Protein AF-A0AA95JDN9-F1 (afdb_monomer_lite)

pLDDT: mean 74.09, std 15.36, range [36.75, 91.44]

Foldseek 3Di:
DQKQKDKDQPWDDPVVCVVPNTARIFIFIDPDVVDDTDTDDTHHPPPPCVPVVSVLVSQQSNQVSCVVDVPGDDRDDDDDDDDDDDDDDDDPDDDDPDDPPPPLQDEDDADPPNVPDPLVVSLVVLLVQLVSDLAPVSLVSNCVRHVVVLVSRDPVRNVVSVVSSVVSNVVNVVVVVD

Structure (mmCIF, N/CA/C/O backbone):
data_AF-A0AA95JDN9-F1
#
_entry.id   AF-A0AA95JDN9-F1
#
loop_
_atom_site.group_PDB
_atom_site.id
_atom_site.type_symbol
_atom_site.label_atom_id
_atom_site.label_alt_id
_atom_site.label_comp_id
_atom_site.label_asym_id
_atom_site.label_entity_id
_atom_site.label_seq_id
_atom_site.pdbx_PDB_ins_code
_atom_site.Cartn_x
_atom_site.Cartn_y
_atom_site.Cartn_z
_atom_site.occupancy
_atom_site.B_iso_or_equiv
_atom_site.auth_seq_id
_atom_site.auth_comp_id
_atom_site.auth_asym_id
_atom_site.auth_atom_id
_atom_site.pdbx_PDB_model_num
ATOM 1 N N . MET A 1 1 ? -4.761 5.394 -37.437 1.00 59.56 1 MET A N 1
ATOM 2 C CA . MET A 1 1 ? -4.686 4.275 -38.410 1.00 59.56 1 MET A CA 1
ATOM 3 C C . MET A 1 1 ? -5.440 3.149 -37.743 1.00 59.56 1 MET A C 1
ATOM 5 O O . MET A 1 1 ? -5.107 2.884 -36.604 1.00 59.56 1 MET A O 1
ATOM 9 N N . ARG A 1 2 ? -6.501 2.616 -38.355 1.00 64.81 2 ARG A N 1
ATOM 10 C CA . ARG A 1 2 ? -7.401 1.669 -37.679 1.00 64.81 2 ARG A CA 1
ATOM 11 C C . ARG A 1 2 ? -6.679 0.344 -37.448 1.00 64.81 2 ARG A C 1
ATOM 13 O O . ARG A 1 2 ? -6.210 -0.240 -38.425 1.00 64.81 2 ARG A O 1
ATOM 20 N N . GLU A 1 3 ? -6.576 -0.103 -36.204 1.00 76.81 3 GLU A N 1
ATOM 21 C CA . GLU A 1 3 ? -6.039 -1.419 -35.874 1.00 76.81 3 GLU A CA 1
ATOM 22 C C . GLU A 1 3 ? -7.167 -2.451 -35.737 1.00 76.81 3 GLU A C 1
ATOM 24 O O . GLU A 1 3 ? -8.308 -2.151 -35.378 1.00 76.81 3 GLU A O 1
ATOM 29 N N . PHE A 1 4 ? -6.847 -3.695 -36.077 1.00 81.81 4 PHE A N 1
ATOM 30 C CA . PHE A 1 4 ? -7.741 -4.841 -35.979 1.00 81.81 4 PHE A CA 1
ATOM 31 C C . PHE A 1 4 ? -7.253 -5.745 -34.859 1.00 81.81 4 PHE A C 1
ATOM 33 O O . PHE A 1 4 ? -6.122 -6.225 -34.902 1.00 81.81 4 PHE A O 1
ATOM 40 N N . TYR A 1 5 ? -8.111 -5.993 -33.875 1.00 85.62 5 TYR A N 1
ATOM 41 C CA . TYR A 1 5 ? -7.769 -6.797 -32.709 1.00 85.62 5 TYR A CA 1
ATOM 42 C C . TYR A 1 5 ? -8.295 -8.220 -32.860 1.00 85.62 5 TYR A C 1
ATOM 44 O O . TYR A 1 5 ? -9.441 -8.439 -33.254 1.00 85.62 5 TYR A O 1
ATOM 52 N N . SER A 1 6 ? -7.452 -9.194 -32.538 1.00 85.25 6 SER A N 1
ATOM 53 C CA . SER A 1 6 ? -7.789 -10.614 -32.585 1.00 85.25 6 SER A CA 1
ATOM 54 C C . SER A 1 6 ? -7.434 -11.293 -31.272 1.00 85.25 6 SER A C 1
ATOM 56 O O . SER A 1 6 ? -6.429 -10.970 -30.641 1.00 85.25 6 SER A O 1
ATOM 58 N N . ILE A 1 7 ? -8.289 -12.223 -30.855 1.00 85.88 7 ILE A N 1
ATOM 59 C CA . ILE A 1 7 ? -8.114 -12.995 -29.627 1.00 85.88 7 ILE A CA 1
ATOM 60 C C . ILE A 1 7 ? -7.333 -14.259 -29.970 1.00 85.88 7 ILE A C 1
ATOM 62 O O . ILE A 1 7 ? -7.734 -15.033 -30.838 1.00 85.88 7 ILE A O 1
ATOM 66 N N . VAL A 1 8 ? -6.230 -14.473 -29.266 1.00 82.56 8 VAL A N 1
ATOM 67 C CA . VAL A 1 8 ? -5.335 -15.613 -29.428 1.00 82.56 8 VAL A CA 1
ATOM 68 C C . VAL A 1 8 ? -5.303 -16.389 -28.115 1.00 82.56 8 VAL A C 1
ATOM 70 O O . VAL A 1 8 ? -4.795 -15.907 -27.107 1.00 82.56 8 VAL A O 1
ATOM 73 N N . SER A 1 9 ? -5.851 -17.602 -28.124 1.00 72.31 9 SER A N 1
ATOM 74 C CA . SER A 1 9 ? -5.917 -18.507 -26.963 1.00 72.31 9 SER A CA 1
ATOM 75 C C . SER A 1 9 ? -4.812 -19.570 -26.948 1.00 72.31 9 SER A C 1
ATOM 77 O O . SER A 1 9 ? -4.802 -20.465 -26.105 1.00 72.31 9 SER A O 1
ATOM 79 N N . THR A 1 10 ? -3.864 -19.512 -27.888 1.00 69.44 10 THR A N 1
ATOM 80 C CA . THR A 1 10 ? -2.706 -20.412 -27.878 1.00 69.44 10 THR A CA 1
ATOM 81 C C . THR A 1 10 ? -1.781 -20.088 -26.708 1.00 69.44 10 THR A C 1
ATOM 83 O O . THR A 1 10 ? -1.592 -18.918 -26.379 1.00 69.44 10 THR A O 1
ATOM 86 N N . GLY A 1 11 ? -1.162 -21.118 -26.122 1.00 62.47 11 GLY A N 1
ATOM 87 C CA . GLY A 1 11 ? -0.290 -20.970 -24.955 1.00 62.47 11 GLY A CA 1
ATOM 88 C C . GLY A 1 11 ? 0.821 -19.932 -25.147 1.00 62.47 11 GLY A C 1
ATOM 89 O O . GLY A 1 11 ? 1.439 -19.852 -26.211 1.00 62.47 11 GLY A O 1
ATOM 90 N N . THR A 1 12 ? 1.071 -19.150 -24.095 1.00 65.56 12 THR A N 1
ATOM 91 C CA . THR A 1 12 ? 2.065 -18.071 -24.062 1.00 65.56 12 THR A CA 1
ATOM 92 C C . THR A 1 12 ? 3.437 -18.571 -24.530 1.00 65.56 12 THR A C 1
ATOM 94 O O . THR A 1 12 ? 3.923 -19.586 -24.016 1.00 65.56 12 THR A O 1
ATOM 97 N N . PRO A 1 13 ? 4.107 -17.886 -25.473 1.00 69.12 13 PRO A N 1
ATOM 98 C CA . PRO A 1 13 ? 5.465 -18.242 -25.863 1.00 69.12 13 PRO A CA 1
ATOM 99 C C . PRO A 1 13 ? 6.405 -18.233 -24.654 1.00 69.12 13 PRO A C 1
ATOM 101 O O . PRO A 1 13 ? 6.332 -17.340 -23.815 1.00 69.12 13 PRO A O 1
ATOM 104 N N . LYS A 1 14 ? 7.344 -19.188 -24.578 1.00 69.00 14 LYS A N 1
ATOM 105 C CA . LYS A 1 14 ? 8.270 -19.317 -23.433 1.00 69.00 14 LYS A CA 1
ATOM 106 C C . LYS A 1 14 ? 9.014 -18.015 -23.105 1.00 69.00 14 LYS A C 1
ATOM 108 O O . LYS A 1 14 ? 9.181 -17.693 -21.939 1.00 69.00 14 LYS A O 1
ATOM 113 N N . ARG A 1 15 ? 9.409 -17.262 -24.137 1.00 69.50 15 ARG A N 1
ATOM 114 C CA . ARG A 1 15 ? 10.061 -15.952 -23.998 1.00 69.50 15 ARG A CA 1
ATOM 115 C C . ARG A 1 15 ? 9.208 -14.944 -23.219 1.00 69.50 15 ARG A C 1
ATOM 117 O O . ARG A 1 15 ? 9.759 -14.126 -22.495 1.00 69.50 15 ARG A O 1
ATOM 124 N N . ASP A 1 16 ? 7.895 -15.004 -23.393 1.00 65.12 16 ASP A N 1
ATOM 125 C CA . ASP A 1 16 ? 6.954 -14.052 -22.810 1.00 65.12 16 ASP A CA 1
ATOM 126 C C . ASP A 1 16 ? 6.505 -14.511 -21.413 1.00 65.12 16 ASP A C 1
ATOM 128 O O . ASP A 1 16 ? 6.202 -13.674 -20.570 1.00 65.12 16 ASP A O 1
ATOM 132 N N . ILE A 1 17 ? 6.563 -15.820 -21.120 1.00 65.12 17 ILE A N 1
ATOM 133 C CA . ILE A 1 17 ? 6.310 -16.368 -19.774 1.00 65.12 17 ILE A CA 1
ATOM 134 C C . ILE A 1 17 ? 7.296 -15.807 -18.746 1.00 65.12 17 ILE A C 1
ATOM 136 O O . ILE A 1 17 ? 6.890 -15.466 -17.640 1.00 65.12 17 ILE A O 1
ATOM 140 N N . ASP A 1 18 ? 8.575 -15.688 -19.105 1.00 59.56 18 ASP A N 1
ATOM 141 C CA . ASP A 1 18 ? 9.604 -15.180 -18.189 1.00 59.56 18 ASP A CA 1
ATOM 142 C C . ASP A 1 18 ? 9.406 -13.687 -17.848 1.00 59.56 18 ASP A C 1
ATOM 144 O O . ASP A 1 18 ? 9.916 -13.211 -16.837 1.00 59.56 18 ASP A O 1
ATOM 148 N N . LEU A 1 19 ? 8.663 -12.948 -18.683 1.00 58.69 19 LEU A N 1
ATOM 149 C CA . LEU A 1 19 ? 8.415 -11.511 -18.530 1.00 58.69 19 LEU A CA 1
ATOM 150 C C . LEU A 1 19 ? 7.037 -11.199 -17.936 1.00 58.69 19 LEU A C 1
ATOM 152 O O . LEU A 1 19 ? 6.905 -10.251 -17.166 1.00 58.69 19 LEU A O 1
ATOM 156 N N . PHE A 1 20 ? 6.018 -11.976 -18.303 1.00 63.47 20 PHE A N 1
ATOM 157 C CA . PHE A 1 20 ? 4.610 -11.676 -18.018 1.00 63.47 20 PHE A CA 1
ATOM 158 C C . PHE A 1 20 ? 3.875 -12.818 -17.302 1.00 63.47 20 PHE A C 1
ATOM 160 O O . PHE A 1 20 ? 2.701 -12.679 -16.966 1.00 63.47 20 PHE A O 1
ATOM 167 N N . GLY A 1 21 ? 4.546 -13.944 -17.050 1.00 66.56 21 GLY A N 1
ATOM 168 C CA . GLY A 1 21 ? 3.934 -15.139 -16.479 1.00 66.56 21 GLY A CA 1
ATOM 169 C C . GLY A 1 21 ? 3.093 -15.927 -17.487 1.00 66.56 21 GLY A C 1
ATOM 170 O O . GLY A 1 21 ? 3.085 -15.666 -18.690 1.00 66.56 21 GLY A O 1
ATOM 171 N N . ARG A 1 22 ? 2.391 -16.955 -17.000 1.00 70.62 22 ARG A N 1
ATOM 172 C CA . ARG A 1 22 ? 1.463 -17.737 -17.833 1.00 70.62 22 ARG A CA 1
ATOM 173 C C . ARG A 1 22 ? 0.199 -16.923 -18.098 1.00 70.62 22 ARG A C 1
ATOM 175 O O . ARG A 1 22 ? -0.403 -16.398 -17.166 1.00 70.62 22 ARG A O 1
ATOM 182 N N . THR A 1 23 ? -0.219 -16.873 -19.357 1.00 68.75 23 THR A N 1
ATOM 183 C CA . THR A 1 23 ? -1.394 -16.117 -19.806 1.00 68.75 23 THR A CA 1
ATOM 184 C C . THR A 1 23 ? -2.384 -17.076 -20.451 1.00 68.75 23 THR A C 1
ATOM 186 O O . THR A 1 23 ? -1.986 -18.017 -21.139 1.00 68.75 23 THR A O 1
ATOM 189 N N . THR A 1 24 ? -3.675 -16.860 -20.228 1.00 67.06 24 THR A N 1
ATOM 190 C CA . THR A 1 24 ? -4.746 -17.700 -20.796 1.00 67.06 24 THR A CA 1
ATOM 191 C C . THR A 1 24 ? -5.143 -17.237 -22.188 1.00 67.06 24 THR A C 1
ATOM 193 O O . THR A 1 24 ? -5.442 -18.050 -23.058 1.00 67.06 24 THR A O 1
ATOM 196 N N . VAL A 1 25 ? -5.110 -15.925 -22.412 1.00 77.06 25 VAL A N 1
ATOM 197 C CA . VAL A 1 25 ? -5.524 -15.288 -23.658 1.00 77.06 25 VAL A CA 1
ATOM 198 C C . VAL A 1 25 ? -4.599 -14.108 -23.947 1.00 77.06 25 VAL A C 1
ATOM 200 O O . VAL A 1 25 ? -4.124 -13.430 -23.037 1.00 77.06 25 VAL A O 1
ATOM 203 N N . ARG A 1 26 ? -4.332 -13.848 -25.221 1.00 82.44 26 ARG A N 1
ATOM 204 C CA . ARG A 1 26 ? -3.592 -12.683 -25.703 1.00 82.44 26 ARG A CA 1
ATOM 205 C C . ARG A 1 26 ? -4.412 -11.965 -26.764 1.00 82.44 26 ARG A C 1
ATOM 207 O O . ARG A 1 26 ? -5.121 -12.608 -27.533 1.00 82.44 26 ARG A O 1
ATOM 214 N N . ILE A 1 27 ? -4.322 -10.644 -26.804 1.00 85.25 27 ILE A N 1
ATOM 215 C CA . ILE A 1 27 ? -4.925 -9.823 -27.849 1.00 85.25 27 ILE A CA 1
ATOM 216 C C . ILE A 1 27 ? -3.810 -9.302 -28.745 1.00 85.25 27 ILE A C 1
ATOM 218 O O . ILE A 1 27 ? -2.906 -8.592 -28.287 1.00 85.25 27 ILE A O 1
ATOM 222 N N . ASP A 1 28 ? -3.912 -9.640 -30.025 1.00 86.25 28 ASP A N 1
ATOM 223 C CA . ASP A 1 28 ? -2.986 -9.201 -31.057 1.00 86.25 28 ASP A CA 1
ATOM 224 C C . ASP A 1 28 ? -3.633 -8.103 -31.900 1.00 86.25 28 ASP A C 1
ATOM 226 O O . ASP A 1 28 ? -4.759 -8.261 -32.374 1.00 86.25 28 ASP A O 1
ATOM 230 N N . GLY A 1 29 ? -2.905 -7.006 -32.102 1.00 84.62 29 GLY A N 1
ATOM 231 C CA . GLY A 1 29 ? -3.275 -5.904 -32.983 1.00 84.62 29 GLY A CA 1
ATOM 232 C C . GLY A 1 29 ? -2.618 -6.062 -34.351 1.00 84.62 29 GLY A C 1
ATOM 233 O O . GLY A 1 29 ? -1.419 -6.328 -34.451 1.00 84.62 29 GLY A O 1
ATOM 234 N N . ALA A 1 30 ? -3.390 -5.895 -35.416 1.00 83.88 30 ALA A N 1
ATOM 235 C CA . ALA A 1 30 ? -2.919 -5.936 -36.793 1.00 83.88 30 ALA A CA 1
ATOM 236 C C . ALA A 1 30 ? -3.291 -4.643 -37.525 1.00 83.88 30 ALA A C 1
ATOM 238 O O . ALA A 1 30 ? -4.345 -4.055 -37.296 1.00 83.88 30 ALA A O 1
ATOM 239 N N . ARG A 1 31 ? -2.438 -4.212 -38.458 1.00 79.75 31 ARG A N 1
ATOM 240 C CA . ARG A 1 31 ? -2.708 -3.028 -39.296 1.00 79.75 31 ARG A CA 1
ATOM 241 C C . ARG A 1 31 ? -3.729 -3.289 -40.402 1.00 79.75 31 ARG A C 1
ATOM 243 O O . ARG A 1 31 ? -4.276 -2.347 -40.965 1.00 79.75 31 ARG A O 1
ATOM 250 N N . GLU A 1 32 ? -3.960 -4.557 -40.720 1.00 78.88 32 GLU A N 1
ATOM 251 C CA . GLU A 1 32 ? -4.891 -5.013 -41.747 1.00 78.88 32 GLU A CA 1
ATOM 252 C C . GLU A 1 32 ? -5.723 -6.181 -41.196 1.00 78.88 32 GLU A C 1
ATOM 254 O O . GLU A 1 32 ? -5.212 -6.956 -40.378 1.00 78.88 32 GLU A O 1
ATOM 259 N N . PRO A 1 33 ? -6.986 -6.345 -41.630 1.00 76.69 33 PRO A N 1
ATOM 260 C CA . PRO A 1 33 ? -7.818 -7.457 -41.186 1.00 76.69 33 PRO A CA 1
ATOM 261 C C . PRO A 1 33 ? -7.177 -8.794 -41.575 1.00 76.69 33 PRO A C 1
ATOM 263 O O . PRO A 1 33 ? -6.902 -9.035 -42.748 1.00 76.69 33 PRO A O 1
ATOM 266 N N . GLY A 1 34 ? -6.943 -9.673 -40.598 1.00 70.94 34 GLY A N 1
ATOM 267 C CA . GLY A 1 34 ? -6.306 -10.976 -40.830 1.00 70.94 34 GLY A CA 1
ATOM 268 C C . GLY A 1 34 ? -4.800 -10.918 -41.126 1.00 70.94 34 GLY A C 1
ATOM 269 O O . GLY A 1 34 ? -4.216 -11.941 -41.481 1.00 70.94 34 GLY A O 1
ATOM 270 N N . GLY A 1 35 ? -4.170 -9.746 -40.989 1.00 72.56 35 GLY A N 1
ATOM 271 C CA . GLY A 1 35 ? -2.723 -9.584 -41.108 1.00 72.56 35 GLY A CA 1
ATOM 272 C C . GLY A 1 35 ? -1.955 -10.180 -39.924 1.00 72.56 35 GLY A C 1
ATOM 273 O O . GLY A 1 35 ? -2.535 -10.589 -38.919 1.00 72.56 35 GLY A O 1
ATOM 274 N N . ALA A 1 36 ? -0.623 -10.211 -40.029 1.00 74.94 36 ALA A N 1
ATOM 275 C CA . ALA A 1 36 ? 0.237 -10.660 -38.935 1.00 74.94 36 ALA A CA 1
ATOM 276 C C . ALA A 1 36 ? 0.060 -9.748 -37.707 1.00 74.94 36 ALA A C 1
ATOM 278 O O . ALA A 1 36 ? 0.431 -8.573 -37.739 1.00 74.94 36 ALA A O 1
ATOM 279 N N . GLY A 1 37 ? -0.535 -10.298 -36.649 1.00 76.50 37 GLY A N 1
ATOM 280 C CA . GLY A 1 37 ? -0.798 -9.592 -35.403 1.00 76.50 37 GLY A CA 1
ATOM 281 C C . GLY A 1 37 ? 0.459 -9.422 -34.551 1.00 76.50 37 GLY A C 1
ATOM 282 O O . GLY A 1 37 ? 1.317 -10.305 -34.490 1.00 76.50 37 GLY A O 1
ATOM 283 N N . VAL A 1 38 ? 0.569 -8.273 -33.890 1.00 81.75 38 VAL A N 1
ATOM 284 C CA . VAL A 1 38 ? 1.574 -7.997 -32.860 1.00 81.75 38 VAL A CA 1
ATOM 285 C C . VAL A 1 38 ? 0.883 -8.086 -31.504 1.00 81.75 38 VAL A C 1
ATOM 287 O O . VAL A 1 38 ? -0.195 -7.515 -31.355 1.00 81.75 38 VAL A O 1
ATOM 290 N N . PRO A 1 39 ? 1.470 -8.766 -30.508 1.00 79.00 39 PRO A N 1
ATOM 291 C CA . PRO A 1 39 ? 0.872 -8.844 -29.185 1.00 79.00 39 PRO A CA 1
ATOM 292 C C . PRO A 1 39 ? 0.793 -7.464 -28.535 1.00 79.00 39 PRO A C 1
ATOM 294 O O . PRO A 1 39 ? 1.816 -6.800 -28.363 1.00 79.00 39 PRO A O 1
ATOM 297 N N . VAL A 1 40 ? -0.418 -7.051 -28.161 1.00 83.50 40 VAL A N 1
ATOM 298 C CA . VAL A 1 40 ? -0.670 -5.754 -27.513 1.00 83.50 40 VAL A CA 1
ATOM 299 C C . VAL A 1 40 ? -1.026 -5.950 -26.046 1.00 83.50 40 VAL A C 1
ATOM 301 O O . VAL A 1 40 ? -0.548 -5.205 -25.195 1.00 83.50 40 VAL A O 1
ATOM 304 N N . ILE A 1 41 ? -1.841 -6.964 -25.736 1.00 84.06 41 ILE A N 1
ATOM 305 C CA . ILE A 1 41 ? -2.309 -7.225 -24.370 1.00 84.06 41 ILE A CA 1
ATOM 306 C C . ILE A 1 41 ? -2.211 -8.714 -24.059 1.00 84.06 41 ILE A C 1
ATOM 308 O O . ILE A 1 41 ? -2.647 -9.554 -24.843 1.00 84.06 41 ILE A O 1
ATOM 312 N N . TYR A 1 42 ? -1.686 -9.032 -22.881 1.00 83.25 42 TYR A N 1
ATOM 313 C CA . TYR A 1 42 ? -1.660 -10.376 -22.319 1.00 83.25 42 TYR A CA 1
ATOM 314 C C . TYR A 1 42 ? -2.634 -10.445 -21.142 1.00 83.25 42 TYR A C 1
ATOM 316 O O . TYR A 1 42 ? -2.539 -9.633 -20.223 1.00 83.25 42 TYR A O 1
ATOM 324 N N . LEU A 1 43 ? -3.568 -11.397 -21.162 1.00 82.06 43 LEU A N 1
ATOM 325 C CA . LEU A 1 43 ? -4.492 -11.621 -20.054 1.00 82.06 43 LEU A CA 1
ATOM 326 C C . LEU A 1 43 ? -3.914 -12.648 -19.085 1.00 82.06 43 LEU A C 1
ATOM 328 O O . LEU A 1 43 ? -3.553 -13.762 -19.469 1.00 82.06 43 LEU A O 1
ATOM 332 N N . SER A 1 44 ? -3.837 -12.253 -17.817 1.00 78.44 44 SER A N 1
ATOM 333 C CA . SER A 1 44 ? -3.382 -13.114 -16.729 1.00 78.44 44 SER A CA 1
ATOM 334 C C . SER A 1 44 ? -4.222 -14.388 -16.632 1.00 78.44 44 SER A C 1
ATOM 336 O O . SER A 1 44 ? -5.423 -14.380 -16.905 1.00 78.44 44 SER A O 1
ATOM 338 N N . ALA A 1 45 ? -3.599 -15.478 -16.182 1.00 75.19 45 ALA A N 1
ATOM 339 C CA . ALA A 1 45 ? -4.303 -16.728 -15.922 1.00 75.19 45 ALA A CA 1
ATOM 340 C C . ALA A 1 45 ? -5.361 -16.637 -14.807 1.00 75.19 45 ALA A C 1
ATOM 342 O O . ALA A 1 45 ? -6.195 -17.530 -14.711 1.00 75.19 45 ALA A O 1
ATOM 343 N N . TYR A 1 46 ? -5.345 -15.571 -14.002 1.00 75.81 46 TYR A N 1
ATOM 344 C CA . TYR A 1 46 ? -6.305 -15.340 -12.917 1.00 75.81 46 TYR A CA 1
ATOM 345 C C . TYR A 1 46 ? -7.584 -14.613 -13.361 1.00 75.81 46 TYR A C 1
ATOM 347 O O . TYR A 1 46 ? -8.431 -14.291 -12.534 1.00 75.81 46 TYR A O 1
ATOM 355 N N . VAL A 1 47 ? -7.742 -14.322 -14.657 1.00 77.44 47 VAL A N 1
ATOM 356 C CA . VAL A 1 47 ? -9.003 -13.784 -15.181 1.00 77.44 47 VAL A CA 1
ATOM 357 C C . VAL A 1 47 ? -10.009 -14.927 -15.313 1.00 77.44 47 VAL A C 1
ATOM 359 O O . VAL A 1 47 ? -9.848 -15.789 -16.175 1.00 77.44 47 VAL A O 1
ATOM 362 N N . ASP A 1 48 ? -11.041 -14.895 -14.469 1.00 73.12 48 ASP A N 1
ATOM 363 C CA . ASP A 1 48 ? -12.034 -15.968 -14.310 1.00 73.12 48 ASP A CA 1
ATOM 364 C C . ASP A 1 48 ? -12.754 -16.309 -15.634 1.00 73.12 48 ASP A C 1
ATOM 366 O O . ASP A 1 48 ? -12.775 -17.460 -16.066 1.00 73.12 48 ASP A O 1
ATOM 370 N N . ASP A 1 49 ? -13.238 -15.289 -16.360 1.00 82.06 49 ASP A N 1
ATOM 371 C CA . ASP A 1 49 ? -13.811 -15.428 -17.710 1.00 82.06 49 ASP A CA 1
ATOM 372 C C . ASP A 1 49 ? -12.975 -14.660 -18.747 1.00 82.06 49 ASP A C 1
ATOM 374 O O . ASP A 1 49 ? -13.354 -13.606 -19.277 1.00 82.06 49 ASP A O 1
ATOM 378 N N . ALA A 1 50 ? -11.765 -15.172 -18.990 1.00 79.38 50 ALA A N 1
ATOM 379 C CA . ALA A 1 50 ? -10.788 -14.550 -19.881 1.00 79.38 50 ALA A CA 1
ATOM 380 C C . ALA A 1 50 ? -11.300 -14.378 -21.321 1.00 79.38 50 ALA A C 1
ATOM 382 O O . ALA A 1 50 ? -10.898 -13.435 -22.003 1.00 79.38 50 ALA A O 1
ATOM 383 N N . GLU A 1 51 ? -12.198 -15.249 -21.788 1.00 79.56 51 GLU A N 1
ATOM 384 C CA . GLU A 1 51 ? -12.749 -15.182 -23.141 1.00 79.56 51 GLU A CA 1
ATOM 385 C C . GLU A 1 51 ? -13.770 -14.046 -23.274 1.00 79.56 51 GLU A C 1
ATOM 387 O O . GLU A 1 51 ? -13.633 -13.200 -24.164 1.00 79.56 51 GLU A O 1
ATOM 392 N N . VAL A 1 52 ? -14.744 -13.956 -22.360 1.00 82.31 52 VAL A N 1
ATOM 393 C CA . VAL A 1 52 ? -15.726 -12.859 -22.365 1.00 82.31 52 VAL A CA 1
ATOM 394 C C . VAL A 1 52 ? -15.042 -11.520 -22.113 1.00 82.31 52 VAL A C 1
ATOM 396 O O . VAL A 1 52 ? -15.376 -10.518 -22.756 1.00 82.31 52 VAL A O 1
ATOM 399 N N . PHE A 1 53 ? -14.052 -11.484 -21.220 1.00 82.69 53 PHE A N 1
ATOM 400 C CA . PHE A 1 53 ? -13.267 -10.279 -20.983 1.00 82.69 53 PHE A CA 1
ATOM 401 C C . PHE A 1 53 ? -12.488 -9.852 -22.235 1.00 82.69 53 PHE A C 1
ATOM 403 O O . PHE A 1 53 ? -12.566 -8.687 -22.628 1.00 82.69 53 PHE A O 1
ATOM 410 N N . ALA A 1 54 ? -11.810 -10.782 -22.918 1.00 84.44 54 ALA A N 1
ATOM 411 C CA . ALA A 1 54 ? -11.087 -10.491 -24.156 1.00 84.44 54 ALA A CA 1
ATOM 412 C C . ALA A 1 54 ? -12.012 -9.974 -25.266 1.00 84.44 54 ALA A C 1
ATOM 414 O O . ALA A 1 54 ? -11.665 -9.016 -25.954 1.00 84.44 54 ALA A O 1
ATOM 415 N N . GLN A 1 55 ? -13.209 -10.550 -25.417 1.00 83.38 55 GLN A N 1
ATOM 416 C CA . GLN A 1 55 ? -14.205 -10.086 -26.388 1.00 83.38 55 GLN A CA 1
ATOM 417 C C . GLN A 1 55 ? -14.642 -8.644 -26.112 1.00 83.38 55 GLN A C 1
ATOM 419 O O . GLN A 1 55 ? -14.662 -7.812 -27.024 1.00 83.38 55 GLN A O 1
ATOM 424 N N . ARG A 1 56 ? -14.947 -8.326 -24.849 1.00 84.25 56 ARG A N 1
ATOM 425 C CA . ARG A 1 56 ? -15.320 -6.965 -24.432 1.00 84.25 56 ARG A CA 1
ATOM 426 C C . ARG A 1 56 ? -14.175 -5.982 -24.634 1.00 84.25 56 ARG A C 1
ATOM 428 O O . ARG A 1 56 ? -14.405 -4.867 -25.098 1.00 84.25 56 ARG A O 1
ATOM 435 N N . LEU A 1 57 ? -12.952 -6.400 -24.324 1.00 84.75 57 LEU A N 1
ATOM 436 C CA . LEU A 1 57 ? -11.761 -5.577 -24.469 1.00 84.75 57 LEU A CA 1
ATOM 437 C C . LEU A 1 57 ? -11.443 -5.295 -25.942 1.00 84.75 57 LEU A C 1
ATOM 439 O O . LEU A 1 57 ? -11.238 -4.139 -26.294 1.00 84.75 57 LEU A O 1
ATOM 443 N N . CYS A 1 58 ? -11.500 -6.297 -26.824 1.00 83.19 58 CYS A N 1
ATOM 444 C CA . CYS A 1 58 ? -11.364 -6.091 -28.268 1.00 83.19 58 CYS A CA 1
ATOM 445 C C . CYS A 1 58 ? -12.412 -5.104 -28.804 1.00 83.19 58 CYS A C 1
ATOM 447 O O . CYS A 1 58 ? -12.064 -4.193 -29.552 1.00 83.19 58 CYS A O 1
ATOM 449 N N . ALA A 1 59 ? -13.676 -5.232 -28.383 1.00 80.50 59 ALA A N 1
ATOM 450 C CA . ALA A 1 59 ? -14.732 -4.300 -28.780 1.00 80.50 59 ALA A CA 1
ATOM 451 C C . ALA A 1 59 ? -14.465 -2.867 -28.282 1.00 80.50 59 ALA A C 1
ATOM 453 O O . ALA A 1 59 ? -14.669 -1.906 -29.024 1.00 80.50 59 ALA A O 1
ATOM 454 N N . ALA A 1 60 ? -13.978 -2.718 -27.048 1.00 81.06 60 ALA A N 1
ATOM 455 C CA . ALA A 1 60 ? -13.619 -1.422 -26.481 1.00 81.06 60 ALA A CA 1
ATOM 456 C C . ALA A 1 60 ? -12.419 -0.782 -27.200 1.00 81.06 60 ALA A C 1
ATOM 458 O O . ALA A 1 60 ? -12.444 0.417 -27.473 1.00 81.06 60 ALA A O 1
ATOM 459 N N . LEU A 1 61 ? -11.397 -1.569 -27.544 1.00 83.19 61 LEU A N 1
ATOM 460 C CA . LEU A 1 61 ? -10.225 -1.096 -28.284 1.00 83.19 61 LEU A CA 1
ATOM 461 C C . LEU A 1 61 ? -10.597 -0.658 -29.703 1.00 83.19 61 LEU A C 1
ATOM 463 O O . LEU A 1 61 ? -10.240 0.444 -30.110 1.00 83.19 61 LEU A O 1
ATOM 467 N N . SER A 1 62 ? -11.396 -1.453 -30.422 1.00 80.62 62 SER A N 1
ATOM 468 C CA . SER A 1 62 ? -11.917 -1.057 -31.736 1.00 80.62 62 SER A CA 1
ATOM 469 C C . SER A 1 62 ? -12.747 0.226 -31.667 1.00 80.62 62 SER A C 1
ATOM 471 O O . SER A 1 62 ? -12.643 1.075 -32.548 1.00 80.62 62 SER A O 1
ATOM 473 N N . TRP A 1 63 ? -13.536 0.402 -30.603 1.00 78.31 63 TRP A N 1
ATOM 474 C CA . TRP A 1 63 ? -14.296 1.631 -30.385 1.00 78.31 63 TRP A CA 1
ATOM 475 C C . TRP A 1 63 ? -13.399 2.848 -30.109 1.00 78.31 63 TRP A C 1
ATOM 477 O O . TRP A 1 63 ? -13.665 3.932 -30.624 1.00 78.31 63 TRP A O 1
ATOM 487 N N . LEU A 1 64 ? -12.329 2.690 -29.322 1.00 77.50 64 LEU A N 1
ATOM 488 C CA . LEU A 1 64 ? -11.365 3.764 -29.050 1.00 77.50 64 LEU A CA 1
ATOM 489 C C . LEU A 1 64 ? -10.630 4.213 -30.316 1.00 77.50 64 LEU A C 1
ATOM 491 O O . LEU A 1 64 ? -10.464 5.417 -30.526 1.00 77.50 64 LEU A O 1
ATOM 495 N N . ASP A 1 65 ? -10.250 3.265 -31.168 1.00 73.75 65 ASP A N 1
ATOM 496 C CA . ASP A 1 65 ? -9.626 3.544 -32.460 1.00 73.75 65 ASP A CA 1
ATOM 497 C C . ASP A 1 65 ? -10.585 4.255 -33.423 1.00 73.75 65 ASP A C 1
ATOM 499 O O . ASP A 1 65 ? -10.201 5.211 -34.104 1.00 73.75 65 ASP A O 1
ATOM 503 N N . ASP A 1 66 ? -11.861 3.858 -33.432 1.00 68.38 66 ASP A N 1
ATOM 504 C CA . ASP A 1 66 ? -12.893 4.516 -34.234 1.00 68.38 66 ASP A CA 1
ATOM 505 C C . ASP A 1 66 ? -13.213 5.931 -33.708 1.00 68.38 66 ASP A C 1
ATOM 507 O O . ASP A 1 66 ? -13.621 6.799 -34.487 1.00 68.38 66 ASP A O 1
ATOM 511 N N . ARG A 1 67 ? -12.976 6.222 -32.419 1.00 58.28 67 ARG A N 1
ATOM 512 C CA . ARG A 1 67 ? -13.218 7.536 -31.782 1.00 58.28 67 ARG A CA 1
ATOM 513 C C . ARG A 1 67 ? -12.320 8.657 -32.302 1.00 58.28 67 ARG A C 1
ATOM 515 O O . ARG A 1 67 ? -12.618 9.831 -32.088 1.00 58.28 67 ARG A O 1
ATOM 522 N N . GLN A 1 68 ? -11.235 8.309 -32.994 1.00 57.31 68 GLN A N 1
ATOM 523 C CA . GLN A 1 68 ? -10.416 9.272 -33.732 1.00 57.31 68 GLN A CA 1
ATOM 524 C C . GLN A 1 68 ? -11.132 9.813 -34.985 1.00 57.31 68 GLN A C 1
ATOM 526 O O . GLN A 1 68 ? -10.702 10.824 -35.538 1.00 57.31 68 GLN A O 1
ATOM 531 N N . ASN A 1 69 ? -12.239 9.190 -35.408 1.00 53.50 69 ASN A N 1
ATOM 532 C CA . ASN A 1 69 ? -13.183 9.746 -36.372 1.00 53.50 69 ASN A CA 1
ATOM 533 C C . ASN A 1 69 ? -14.364 10.398 -35.633 1.00 53.50 69 ASN A C 1
ATOM 535 O O . ASN A 1 69 ? -14.983 9.794 -34.758 1.00 53.50 69 ASN A O 1
ATOM 539 N N . LEU A 1 70 ? -14.685 11.639 -36.010 1.00 53.88 70 LEU A N 1
ATOM 540 C CA . LEU A 1 70 ? -15.649 12.532 -35.342 1.00 53.88 70 LEU A CA 1
ATOM 541 C C . LEU A 1 70 ? -17.108 12.022 -35.286 1.00 53.88 70 LEU A C 1
ATOM 543 O O . LEU A 1 70 ? -17.917 12.632 -34.595 1.00 53.88 70 LEU A O 1
ATOM 547 N N . ASP A 1 71 ? -17.426 10.903 -35.943 1.00 56.28 71 ASP A N 1
ATOM 548 C CA . ASP A 1 71 ? -18.773 10.310 -36.034 1.00 56.28 71 ASP A CA 1
ATOM 549 C C . ASP A 1 71 ? -18.928 8.991 -35.244 1.00 56.28 71 ASP A C 1
ATOM 551 O O . ASP A 1 71 ? -19.779 8.155 -35.554 1.00 56.28 71 ASP A O 1
ATOM 555 N N . SER A 1 72 ? -18.093 8.753 -34.229 1.00 51.56 72 SER A N 1
ATOM 556 C CA . SER A 1 72 ? -18.104 7.473 -33.510 1.00 51.56 72 SER A CA 1
ATOM 557 C C . SER A 1 72 ? -19.396 7.196 -32.714 1.00 51.56 72 SER A C 1
ATOM 559 O O . SER A 1 72 ? -19.881 8.082 -32.002 1.00 51.56 72 SER A O 1
ATOM 561 N N . PRO A 1 73 ? -19.935 5.958 -32.766 1.00 59.75 73 PRO A N 1
ATOM 562 C CA . PRO A 1 73 ? -21.142 5.567 -32.036 1.00 59.75 73 PRO A CA 1
ATOM 563 C C . PRO A 1 73 ? -20.934 5.581 -30.511 1.00 59.75 73 PRO A C 1
ATOM 565 O O . PRO A 1 73 ? -19.808 5.601 -30.018 1.00 59.75 73 PRO A O 1
ATOM 568 N N . ALA A 1 74 ? -22.030 5.572 -29.745 1.00 59.31 74 ALA A N 1
ATOM 569 C CA . ALA A 1 74 ? -21.995 5.539 -28.280 1.00 59.31 74 ALA A CA 1
ATOM 570 C C . ALA A 1 74 ? -21.191 4.328 -27.744 1.00 59.31 74 ALA A C 1
ATOM 572 O O . ALA A 1 74 ? -21.181 3.277 -28.392 1.00 59.31 74 ALA A O 1
ATOM 573 N N . PRO A 1 75 ? -20.513 4.455 -26.585 1.00 56.28 75 PRO A N 1
ATOM 574 C CA . PRO A 1 75 ? -19.708 3.373 -26.019 1.00 56.28 75 PRO A CA 1
ATOM 575 C C . PRO A 1 75 ? -20.549 2.119 -25.733 1.00 56.28 75 PRO A C 1
ATOM 577 O O . PRO A 1 75 ? -21.745 2.238 -25.442 1.00 56.28 75 PRO A O 1
ATOM 580 N N . PRO A 1 76 ? -19.940 0.919 -25.770 1.00 59.19 76 PRO A N 1
ATOM 581 C CA . PRO A 1 76 ? -20.631 -0.308 -25.403 1.00 59.19 76 PRO A CA 1
ATOM 582 C C . PRO A 1 76 ? -21.126 -0.242 -23.945 1.00 59.19 76 PRO A C 1
ATOM 584 O O . PRO A 1 76 ? -20.456 0.345 -23.089 1.00 59.19 76 PRO A O 1
ATOM 587 N N . PRO A 1 77 ? -22.297 -0.830 -23.640 1.00 52.06 77 PRO A N 1
ATOM 588 C CA . PRO A 1 77 ? -22.864 -0.798 -22.299 1.00 52.06 77 PRO A CA 1
ATOM 589 C C . PRO A 1 77 ? -21.948 -1.528 -21.311 1.00 52.06 77 PRO A C 1
ATOM 591 O O . PRO A 1 77 ? -21.640 -2.709 -21.475 1.00 52.06 77 PRO A O 1
ATOM 594 N N . VAL A 1 78 ? -21.533 -0.823 -20.259 1.00 50.59 78 VAL A N 1
ATOM 595 C CA . VAL A 1 78 ? -20.772 -1.403 -19.150 1.00 50.59 78 VAL A CA 1
ATOM 596 C C . VAL A 1 78 ? -21.748 -2.186 -18.274 1.00 50.59 78 VAL A C 1
ATOM 598 O O . VAL A 1 78 ? -22.570 -1.598 -17.573 1.00 50.59 78 VAL A O 1
ATOM 601 N N . GLN A 1 79 ? -21.687 -3.517 -18.312 1.00 46.31 79 GLN A N 1
ATOM 602 C CA . GLN A 1 79 ? -22.348 -4.336 -17.296 1.00 46.31 79 GLN A CA 1
ATOM 603 C C . GLN A 1 79 ? -21.555 -4.210 -15.995 1.00 46.31 79 GLN A C 1
ATOM 605 O O . GLN A 1 79 ? -20.410 -4.655 -15.926 1.00 46.31 79 GLN A O 1
ATOM 610 N N . GLN A 1 80 ? -22.161 -3.598 -14.977 1.00 40.31 80 GLN A N 1
ATOM 611 C CA . GLN A 1 80 ? -21.647 -3.640 -13.610 1.00 40.31 80 GLN A CA 1
ATOM 612 C C . GLN A 1 80 ? -21.616 -5.102 -13.156 1.00 40.31 80 GLN A C 1
ATOM 614 O O . GLN A 1 80 ? -22.661 -5.732 -12.995 1.00 40.31 80 GLN A O 1
ATOM 619 N N . VAL A 1 81 ? -20.413 -5.651 -13.012 1.00 39.78 81 VAL A N 1
ATOM 620 C CA . VAL A 1 81 ? -20.206 -6.993 -12.469 1.00 39.78 81 VAL A CA 1
ATOM 621 C C . VAL A 1 81 ? -20.261 -6.875 -10.949 1.00 39.78 81 VAL A C 1
ATOM 623 O O . VAL A 1 81 ? -19.559 -6.050 -10.365 1.00 39.78 81 VAL A O 1
ATOM 626 N N . ALA A 1 82 ? -21.135 -7.660 -10.322 1.00 44.09 82 ALA A N 1
ATOM 627 C CA . ALA A 1 82 ? -21.198 -7.782 -8.873 1.00 44.09 82 ALA A CA 1
ATOM 628 C C . ALA A 1 82 ? -19.883 -8.386 -8.358 1.00 44.09 82 ALA A C 1
ATOM 630 O O . ALA A 1 82 ? -19.426 -9.408 -8.866 1.00 44.09 82 ALA A O 1
ATOM 631 N N . THR A 1 83 ? -19.273 -7.739 -7.370 1.00 36.75 83 THR A N 1
ATOM 632 C CA . THR A 1 83 ? -18.035 -8.176 -6.723 1.00 36.75 83 THR A CA 1
ATOM 633 C C . THR A 1 83 ? -18.252 -9.505 -5.998 1.00 36.75 83 THR A C 1
ATOM 635 O O . THR A 1 83 ? -19.064 -9.596 -5.078 1.00 36.75 83 THR A O 1
ATOM 638 N N . VAL A 1 84 ? -17.524 -10.541 -6.419 1.00 38.84 84 VAL A N 1
ATOM 639 C CA . VAL A 1 84 ? -17.428 -11.832 -5.723 1.00 38.84 84 VAL A CA 1
ATOM 640 C C . VAL A 1 84 ? -16.192 -11.775 -4.812 1.00 38.84 84 VAL A C 1
ATOM 642 O O . VAL A 1 84 ? -15.158 -11.283 -5.267 1.00 38.84 84 VAL A O 1
ATOM 645 N N . PRO A 1 85 ? -16.259 -12.223 -3.543 1.00 44.94 85 PRO A N 1
ATOM 646 C CA . PRO A 1 85 ? -15.094 -12.234 -2.668 1.00 44.94 85 PRO A CA 1
ATOM 647 C C . PRO A 1 85 ? -14.149 -13.362 -3.099 1.00 44.94 85 PRO A C 1
ATOM 649 O O . PRO A 1 85 ? -14.546 -14.526 -3.118 1.00 44.94 85 PRO A O 1
ATOM 652 N N . VAL A 1 86 ? -12.919 -13.004 -3.467 1.00 42.22 86 VAL A N 1
ATOM 653 C CA . VAL A 1 86 ? -11.846 -13.936 -3.836 1.00 42.22 86 VAL A CA 1
ATOM 654 C C . VAL A 1 86 ? -11.023 -14.236 -2.582 1.00 42.22 86 VAL A C 1
ATOM 656 O O . VAL A 1 86 ? -10.464 -13.325 -1.974 1.00 42.22 86 VAL A O 1
ATOM 659 N N . GLU A 1 87 ? -10.973 -15.506 -2.178 1.00 51.84 87 GLU A N 1
ATOM 660 C CA . GLU A 1 87 ? -9.975 -16.010 -1.229 1.00 51.84 87 GLU A CA 1
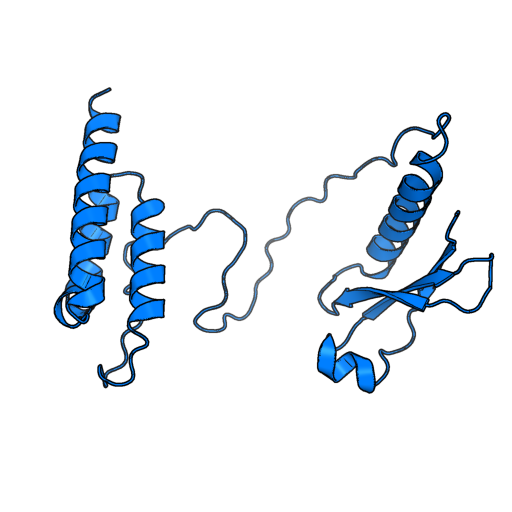ATOM 661 C C . GLU A 1 87 ? -8.620 -16.070 -1.955 1.00 51.84 87 GLU A C 1
ATOM 663 O O . GLU A 1 87 ? -8.464 -16.848 -2.894 1.00 51.84 87 GLU A O 1
ATOM 668 N N . GLU A 1 88 ? -7.648 -15.244 -1.554 1.00 47.12 88 GLU A N 1
ATOM 669 C CA . GLU A 1 88 ? -6.299 -15.235 -2.139 1.00 47.12 88 GLU A CA 1
ATOM 670 C C . GLU A 1 88 ? -5.216 -15.469 -1.073 1.00 47.12 88 GLU A C 1
ATOM 672 O O . GLU A 1 88 ? -5.207 -14.850 -0.006 1.00 47.12 88 GLU A O 1
ATOM 677 N N . GLU A 1 89 ? -4.296 -16.391 -1.377 1.00 50.06 89 GLU A N 1
ATOM 678 C CA . GLU A 1 89 ? -3.099 -16.699 -0.589 1.00 50.06 89 GLU A CA 1
ATOM 679 C C . GLU A 1 89 ? -2.157 -15.482 -0.510 1.00 50.06 89 GLU A C 1
ATOM 681 O O . GLU A 1 89 ? -1.656 -14.973 -1.514 1.00 50.06 89 GLU A O 1
ATOM 686 N N . VAL A 1 90 ? -1.892 -15.038 0.721 1.00 44.75 90 VAL A N 1
ATOM 687 C CA . VAL A 1 90 ? -1.145 -13.821 1.063 1.00 44.75 90 VAL A CA 1
ATOM 688 C C . VAL A 1 90 ? 0.367 -14.085 1.087 1.00 44.75 90 VAL A C 1
ATOM 690 O O . VAL A 1 90 ? 0.874 -14.829 1.926 1.00 44.75 90 VAL A O 1
ATOM 693 N N . GLY A 1 91 ? 1.116 -13.420 0.204 1.00 53.22 91 GLY A N 1
ATOM 694 C CA . GLY A 1 91 ? 2.545 -13.162 0.417 1.00 53.22 91 GLY A CA 1
ATOM 695 C C . GLY A 1 91 ? 2.733 -12.010 1.421 1.00 53.22 91 GLY A C 1
ATOM 696 O O . GLY A 1 91 ? 1.922 -11.088 1.423 1.00 53.22 91 GLY A O 1
ATOM 697 N N . PRO A 1 92 ? 3.793 -11.996 2.253 1.00 51.06 92 PRO A N 1
ATOM 698 C CA . PRO A 1 92 ? 3.849 -11.184 3.480 1.00 51.06 92 PRO A CA 1
ATOM 699 C C . PRO A 1 92 ? 3.845 -9.654 3.295 1.00 51.06 92 PRO A C 1
ATOM 701 O O . PRO A 1 92 ? 3.786 -8.940 4.289 1.00 51.06 92 PRO A O 1
ATOM 704 N N . TYR A 1 93 ? 3.920 -9.142 2.060 1.00 47.69 93 TYR A N 1
ATOM 705 C CA . TYR A 1 93 ? 3.982 -7.700 1.775 1.00 47.69 93 TYR A CA 1
ATOM 706 C C . TYR A 1 93 ? 3.212 -7.271 0.508 1.00 47.69 93 TYR A C 1
ATOM 708 O O . TYR A 1 93 ? 3.444 -6.174 -0.001 1.00 47.69 93 TYR A O 1
ATOM 716 N N . SER A 1 94 ? 2.322 -8.111 -0.034 1.00 42.75 94 SER A N 1
ATOM 717 C CA . SER A 1 94 ? 1.511 -7.759 -1.215 1.00 42.75 94 SER A CA 1
ATOM 718 C C . SER A 1 94 ? 0.276 -6.941 -0.811 1.00 42.75 94 SER A C 1
ATOM 720 O O . SER A 1 94 ? -0.437 -7.332 0.107 1.00 42.75 94 SER A O 1
ATOM 722 N N . LEU A 1 95 ? 0.011 -5.824 -1.501 1.00 42.75 95 LEU A N 1
ATOM 723 C CA . LEU A 1 95 ? -1.058 -4.857 -1.185 1.00 42.75 95 LEU A CA 1
ATOM 724 C C . LEU A 1 95 ? -2.334 -5.065 -2.037 1.00 42.75 95 LEU A C 1
ATOM 726 O O . LEU A 1 95 ? -2.203 -5.135 -3.261 1.00 42.75 95 LEU A O 1
ATOM 730 N N . PRO A 1 96 ? -3.548 -5.046 -1.447 1.00 41.25 96 PRO A N 1
ATOM 731 C CA . PRO A 1 96 ? -4.822 -4.933 -2.168 1.00 41.25 96 PRO A CA 1
ATOM 732 C C . PRO A 1 96 ? -5.231 -3.472 -2.459 1.00 41.25 96 PRO A C 1
ATOM 734 O O . PRO A 1 96 ? -4.839 -2.544 -1.754 1.00 41.25 96 PRO A O 1
ATOM 737 N N . GLU A 1 97 ? -6.057 -3.279 -3.496 1.00 42.41 97 GLU A N 1
ATOM 738 C CA . GLU A 1 97 ? -6.526 -1.975 -4.018 1.00 42.41 97 GLU A CA 1
ATOM 739 C C . GLU A 1 97 ? -7.800 -1.412 -3.345 1.00 42.41 97 GLU A C 1
ATOM 741 O O . GLU A 1 97 ? -8.262 -0.329 -3.703 1.00 42.41 97 GLU A O 1
ATOM 746 N N . TYR A 1 98 ? -8.382 -2.109 -2.368 1.00 40.00 98 TYR A N 1
ATOM 747 C CA . TYR A 1 98 ? -9.593 -1.662 -1.669 1.00 40.00 98 TYR A CA 1
ATOM 748 C C . TYR A 1 98 ? -9.252 -1.136 -0.279 1.00 40.00 98 TYR A C 1
ATOM 750 O O . TYR A 1 98 ? -8.265 -1.579 0.300 1.00 40.00 98 TYR A O 1
ATOM 758 N N . VAL A 1 99 ? -10.062 -0.173 0.196 1.00 47.41 99 VAL A N 1
ATOM 759 C CA . VAL A 1 99 ? -10.030 0.467 1.527 1.00 47.41 99 VAL A CA 1
ATOM 760 C C . VAL A 1 99 ? -9.241 -0.387 2.507 1.00 47.41 99 VAL A C 1
ATOM 762 O O . VAL A 1 99 ? -9.691 -1.479 2.843 1.00 47.41 99 VAL A O 1
ATOM 765 N N . GLU A 1 100 ? -8.053 0.079 2.901 1.00 51.72 100 GLU A N 1
ATOM 766 C CA . GLU A 1 100 ? -7.281 -0.601 3.931 1.00 51.72 100 GLU A CA 1
ATOM 767 C C . GLU A 1 100 ? -8.144 -0.644 5.192 1.00 51.72 100 GLU A C 1
ATOM 769 O O . GLU A 1 100 ? -8.207 0.327 5.948 1.00 51.72 100 GLU A O 1
ATOM 774 N N . ASP A 1 101 ? -8.801 -1.779 5.430 1.00 56.09 101 ASP A N 1
ATOM 775 C CA . ASP A 1 101 ? -9.089 -2.232 6.781 1.00 56.09 101 ASP A CA 1
ATOM 776 C C . ASP A 1 101 ? -7.718 -2.485 7.412 1.00 56.09 101 ASP A C 1
ATOM 778 O O . ASP A 1 101 ? -7.196 -3.599 7.448 1.00 56.09 101 ASP A O 1
ATOM 782 N N . VAL A 1 102 ? -7.066 -1.390 7.810 1.00 63.91 102 VAL A N 1
ATOM 783 C CA . VAL A 1 102 ? -5.852 -1.439 8.604 1.00 63.91 102 VAL A CA 1
ATOM 784 C C . VAL A 1 102 ? -6.279 -2.066 9.915 1.00 63.91 102 VAL A C 1
ATOM 786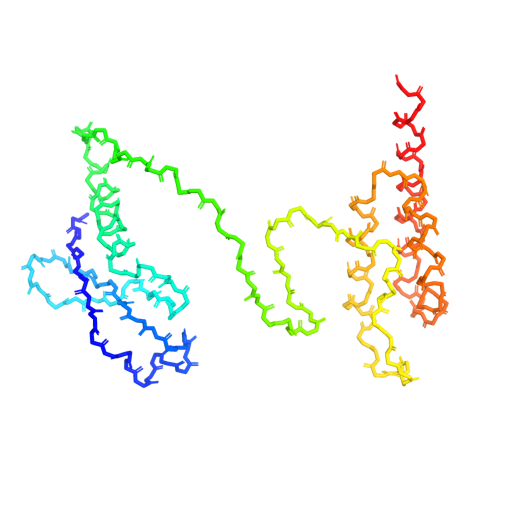 O O . VAL A 1 102 ? -7.009 -1.454 10.699 1.00 63.91 102 VAL A O 1
ATOM 789 N N . ASP A 1 103 ? -5.824 -3.287 10.163 1.00 74.31 103 ASP A N 1
ATOM 790 C CA . ASP A 1 103 ? -5.892 -3.831 11.503 1.00 74.31 103 ASP A CA 1
ATOM 791 C C . ASP A 1 103 ? -4.924 -3.026 12.379 1.00 74.31 103 ASP A C 1
ATOM 793 O O . ASP A 1 103 ? -3.708 -3.223 12.380 1.00 74.31 103 ASP A O 1
ATOM 797 N N . TRP A 1 104 ? -5.474 -2.055 13.108 1.00 75.12 104 TRP A N 1
ATOM 798 C CA . TRP A 1 104 ? -4.721 -1.184 14.011 1.00 75.12 104 TRP A CA 1
ATOM 799 C C . TRP A 1 104 ? -4.115 -1.943 15.197 1.00 75.12 104 TRP A C 1
ATOM 801 O O . TRP A 1 104 ? -3.285 -1.377 15.907 1.00 75.12 104 TRP A O 1
ATOM 811 N N . SER A 1 105 ? -4.521 -3.201 15.412 1.00 75.38 105 SER A N 1
ATOM 812 C CA . SER A 1 105 ? -3.915 -4.110 16.386 1.00 75.38 105 SER A CA 1
ATOM 813 C C . SER A 1 105 ? -2.751 -4.923 15.809 1.00 75.38 105 SER A C 1
ATOM 815 O O . SER A 1 105 ? -1.987 -5.533 16.557 1.00 75.38 105 SER A O 1
ATOM 817 N N . GLU A 1 106 ? -2.559 -4.910 14.487 1.00 77.38 106 GLU A N 1
ATOM 818 C CA . GLU A 1 106 ? -1.485 -5.649 13.842 1.00 77.38 106 GLU A CA 1
ATOM 819 C C . GLU A 1 106 ? -0.166 -4.866 13.891 1.00 77.38 106 GLU A C 1
ATOM 821 O O . GLU A 1 106 ? -0.013 -3.761 13.354 1.00 77.38 106 GLU A O 1
ATOM 826 N N . ARG A 1 107 ? 0.849 -5.485 14.492 1.00 81.19 107 ARG A N 1
ATOM 827 C CA . ARG A 1 107 ? 2.210 -4.954 14.528 1.00 81.19 107 ARG A CA 1
ATOM 828 C C . ARG A 1 107 ? 2.907 -5.122 13.175 1.00 81.19 107 ARG A C 1
ATOM 830 O O . ARG A 1 107 ? 2.941 -6.215 12.620 1.00 81.19 107 ARG A O 1
ATOM 837 N N . LEU A 1 108 ? 3.568 -4.064 12.696 1.00 85.56 108 LEU A N 1
ATOM 838 C CA . LEU A 1 108 ? 4.442 -4.147 11.525 1.00 85.56 108 LEU A CA 1
ATOM 839 C C . LEU A 1 108 ? 5.574 -5.138 11.785 1.00 85.56 108 LEU A C 1
ATOM 841 O O . LEU A 1 108 ? 6.232 -5.091 12.833 1.00 85.56 108 LEU A O 1
ATOM 845 N N . PHE A 1 109 ? 5.831 -5.993 10.797 1.00 85.62 109 PHE A N 1
ATOM 846 C CA . PHE A 1 109 ? 6.857 -7.015 10.902 1.00 85.62 109 PHE A CA 1
ATOM 847 C C . PHE A 1 109 ? 8.218 -6.410 11.261 1.00 85.62 109 PHE A C 1
ATOM 849 O O . PHE A 1 109 ? 8.715 -5.478 10.625 1.00 85.62 109 PHE A O 1
ATOM 856 N N . LEU A 1 110 ? 8.822 -6.976 12.300 1.00 85.31 110 LEU A N 1
ATOM 857 C CA . LEU A 1 110 ? 10.174 -6.683 12.743 1.00 85.31 110 LEU A CA 1
ATOM 858 C C . LEU A 1 110 ? 10.871 -8.028 12.950 1.00 85.31 110 LEU A C 1
ATOM 860 O O . LEU A 1 110 ? 10.451 -8.770 13.843 1.00 85.31 110 LEU A O 1
ATOM 864 N N . PRO A 1 111 ? 11.903 -8.353 12.154 1.00 80.44 111 PRO A N 1
ATOM 865 C CA . PRO A 1 111 ? 12.715 -9.534 12.396 1.00 80.44 111 PRO A CA 1
ATOM 866 C C . PRO A 1 111 ? 13.334 -9.499 13.799 1.00 80.44 111 PRO A C 1
ATOM 868 O O . PRO A 1 111 ? 13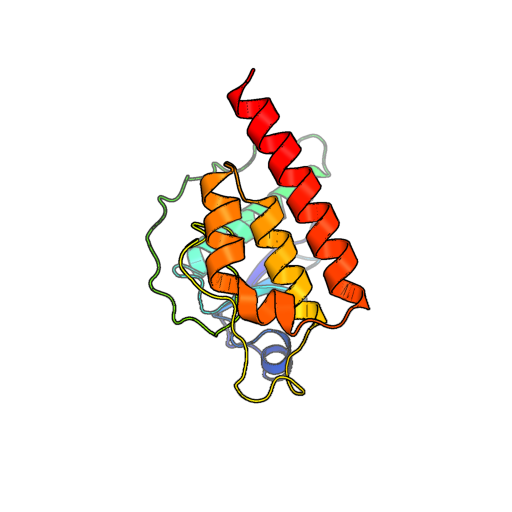.577 -8.427 14.359 1.00 80.44 111 PRO A O 1
ATOM 871 N N . GLU A 1 112 ? 13.645 -10.676 14.345 1.00 82.25 112 GLU A N 1
ATOM 872 C CA . GLU A 1 112 ? 14.405 -10.785 15.599 1.00 82.25 112 GLU A CA 1
ATOM 873 C C . GLU A 1 112 ? 15.785 -10.119 15.473 1.00 82.25 112 GLU A C 1
ATOM 875 O O . GLU A 1 112 ? 16.240 -9.438 16.395 1.00 82.25 112 GLU A O 1
ATOM 880 N N . ASP A 1 113 ? 16.419 -10.249 14.301 1.00 83.19 113 ASP A N 1
ATOM 881 C CA . ASP A 1 113 ? 17.614 -9.489 13.940 1.00 83.19 113 ASP A CA 1
ATOM 882 C C . ASP A 1 113 ? 17.244 -8.127 13.335 1.00 83.19 113 ASP A C 1
ATOM 884 O O . ASP A 1 113 ? 16.988 -7.981 12.138 1.00 83.19 113 ASP A O 1
ATOM 888 N N . LEU A 1 114 ? 17.283 -7.099 14.181 1.00 81.94 114 LEU A N 1
ATOM 889 C CA . LEU A 1 114 ? 16.968 -5.718 13.815 1.00 81.94 114 LEU A CA 1
ATOM 890 C C . LEU A 1 114 ? 17.948 -5.091 12.808 1.00 81.94 114 LEU A C 1
ATOM 892 O O . LEU A 1 114 ? 17.655 -4.029 12.248 1.00 81.94 114 LEU A O 1
ATOM 896 N N . THR A 1 115 ? 19.119 -5.697 12.594 1.00 80.06 115 THR A N 1
ATOM 897 C CA . THR A 1 115 ? 20.099 -5.209 11.613 1.00 80.06 115 THR A CA 1
ATOM 898 C C . THR A 1 115 ? 19.744 -5.623 10.187 1.00 80.06 115 THR A C 1
ATOM 900 O O . THR A 1 115 ? 20.097 -4.913 9.246 1.00 80.06 115 THR A O 1
ATOM 903 N N . ALA A 1 116 ? 18.982 -6.711 10.037 1.00 82.44 116 ALA A N 1
ATOM 904 C CA . ALA A 1 116 ? 18.443 -7.186 8.768 1.00 82.44 116 ALA A CA 1
ATOM 905 C C . ALA A 1 116 ? 17.138 -6.475 8.364 1.00 82.44 116 ALA A C 1
ATOM 907 O O . ALA A 1 116 ? 16.645 -6.672 7.254 1.00 82.44 116 ALA A O 1
ATOM 908 N N . THR A 1 117 ? 16.569 -5.649 9.247 1.00 85.75 117 THR A N 1
ATOM 909 C CA . THR A 1 117 ? 15.341 -4.899 8.973 1.00 85.75 117 THR A CA 1
ATOM 910 C C . THR A 1 117 ? 15.551 -3.877 7.859 1.00 85.75 117 THR A C 1
ATOM 912 O O . THR A 1 117 ? 16.408 -2.991 7.960 1.00 85.75 117 THR A O 1
ATOM 915 N N . ASP A 1 118 ? 14.687 -3.913 6.843 1.00 88.19 118 ASP A N 1
ATOM 916 C CA . ASP A 1 118 ? 14.541 -2.797 5.912 1.00 88.19 118 ASP A CA 1
ATOM 917 C C . ASP A 1 118 ? 13.840 -1.622 6.607 1.00 88.19 118 ASP A C 1
ATOM 919 O O . ASP A 1 118 ? 12.624 -1.443 6.558 1.00 88.19 118 ASP A O 1
ATOM 923 N N . TRP A 1 119 ? 14.639 -0.797 7.280 1.00 87.50 119 TRP A N 1
ATOM 924 C CA . TRP A 1 119 ? 14.148 0.373 8.001 1.00 87.50 119 TRP A CA 1
ATOM 925 C C . TRP A 1 119 ? 13.504 1.429 7.108 1.00 87.50 119 TRP A C 1
ATOM 927 O O . TRP A 1 119 ? 12.748 2.254 7.618 1.00 87.50 119 TRP A O 1
ATOM 937 N N . ARG A 1 120 ? 13.810 1.433 5.807 1.00 87.62 120 ARG A N 1
ATOM 938 C CA . ARG A 1 120 ? 13.167 2.343 4.867 1.00 87.62 120 ARG A CA 1
ATOM 939 C C . ARG A 1 120 ? 11.752 1.856 4.568 1.00 87.62 120 ARG A C 1
ATOM 941 O O . ARG A 1 120 ? 10.823 2.624 4.787 1.00 87.62 120 ARG A O 1
ATOM 948 N N . GLY A 1 121 ? 11.596 0.596 4.158 1.00 83.31 121 GLY A N 1
ATOM 949 C CA . GLY A 1 121 ? 10.283 -0.003 3.911 1.00 83.31 121 GLY A CA 1
ATOM 950 C C . GLY A 1 121 ? 9.400 -0.010 5.160 1.00 83.31 121 GLY A C 1
ATOM 951 O O . GLY A 1 121 ? 8.230 0.358 5.098 1.00 83.31 121 GLY A O 1
ATOM 952 N N . TRP A 1 122 ? 9.980 -0.312 6.326 1.00 90.25 122 TRP A N 1
ATOM 953 C CA . TRP A 1 122 ? 9.271 -0.242 7.605 1.00 90.25 122 TRP A CA 1
ATOM 954 C C . TRP A 1 122 ? 8.761 1.175 7.907 1.00 90.25 122 TRP A C 1
ATOM 956 O O . TRP A 1 122 ? 7.614 1.349 8.314 1.00 90.25 122 TRP A O 1
ATOM 966 N N . ALA A 1 123 ? 9.597 2.197 7.685 1.00 87.62 123 ALA A N 1
ATOM 967 C CA . ALA A 1 123 ? 9.201 3.586 7.893 1.00 87.62 123 ALA A CA 1
ATOM 968 C C . ALA A 1 123 ? 8.109 4.015 6.902 1.00 87.62 123 ALA A C 1
ATOM 970 O O . ALA A 1 123 ? 7.121 4.597 7.329 1.00 87.62 123 ALA A O 1
ATOM 971 N N . GLU A 1 124 ? 8.240 3.685 5.614 1.00 88.31 124 GLU A N 1
ATOM 972 C CA . GLU A 1 124 ? 7.233 3.991 4.586 1.00 88.31 124 GLU A CA 1
ATOM 973 C C . GLU A 1 124 ? 5.876 3.323 4.903 1.00 88.31 124 GLU A C 1
ATOM 975 O O . GLU A 1 124 ? 4.831 3.967 4.798 1.00 88.31 124 GLU A O 1
ATOM 980 N N . ALA A 1 125 ? 5.878 2.074 5.384 1.00 86.31 125 ALA A N 1
ATOM 981 C CA . ALA A 1 125 ? 4.666 1.375 5.821 1.00 86.31 125 ALA A CA 1
ATOM 982 C C . ALA A 1 125 ? 4.023 2.026 7.057 1.00 86.31 125 ALA A C 1
ATOM 984 O O . ALA A 1 125 ? 2.806 2.216 7.106 1.00 86.31 125 ALA A O 1
ATOM 985 N N . PHE A 1 126 ? 4.835 2.409 8.045 1.00 89.94 126 PHE A N 1
ATOM 986 C CA . PHE A 1 126 ? 4.348 3.118 9.224 1.00 89.94 126 PHE A CA 1
ATOM 987 C C . PHE A 1 126 ? 3.752 4.481 8.849 1.00 89.94 126 PHE A C 1
ATOM 989 O O . PHE A 1 126 ? 2.656 4.818 9.288 1.00 89.94 126 PHE A O 1
ATOM 996 N N . GLU A 1 127 ? 4.429 5.249 7.992 1.00 90.56 127 GLU A N 1
ATOM 997 C CA . GLU A 1 127 ? 3.931 6.535 7.497 1.00 90.56 127 GLU A CA 1
ATOM 998 C C . GLU A 1 127 ? 2.589 6.418 6.779 1.00 90.56 127 GLU A C 1
ATOM 1000 O O . GLU A 1 127 ? 1.731 7.280 6.959 1.00 90.56 127 GLU A O 1
ATOM 1005 N N . ARG A 1 128 ? 2.399 5.360 5.989 1.00 86.25 128 ARG A N 1
ATOM 1006 C CA . ARG A 1 128 ? 1.143 5.100 5.286 1.00 86.25 128 ARG A CA 1
ATOM 1007 C C . ARG A 1 128 ? -0.008 4.838 6.255 1.00 86.25 128 ARG A C 1
ATOM 1009 O O . ARG A 1 128 ? -1.063 5.446 6.111 1.00 86.25 128 ARG A O 1
ATOM 1016 N N . ARG A 1 129 ? 0.209 4.015 7.287 1.00 88.38 129 ARG A N 1
ATOM 1017 C CA . ARG A 1 129 ? -0.798 3.779 8.339 1.00 88.38 129 ARG A CA 1
ATOM 1018 C C . ARG A 1 129 ? -1.124 5.062 9.110 1.00 88.38 129 ARG A C 1
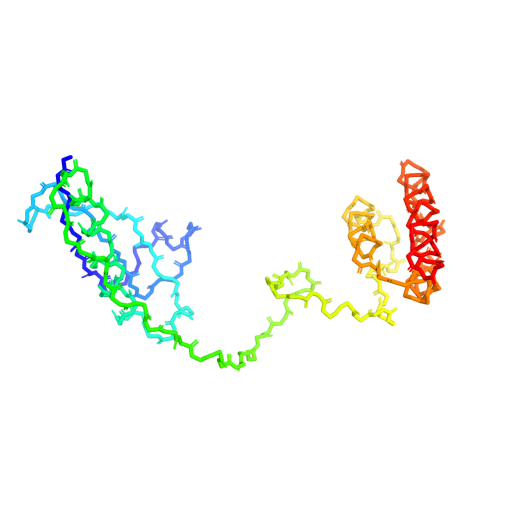ATOM 1020 O O . ARG A 1 129 ? -2.277 5.292 9.447 1.00 88.38 129 ARG A O 1
ATOM 1027 N N . VAL A 1 130 ? -0.138 5.935 9.326 1.00 89.25 130 VAL A N 1
ATOM 1028 C CA . VAL A 1 130 ? -0.369 7.270 9.905 1.00 89.25 130 VAL A CA 1
ATOM 1029 C C . VAL A 1 130 ? -1.243 8.139 8.994 1.00 89.25 130 VAL A C 1
ATOM 1031 O O . VAL A 1 130 ? -2.127 8.827 9.491 1.00 89.25 130 VAL A O 1
ATOM 1034 N N . ASP A 1 131 ? -1.041 8.100 7.674 1.00 87.06 131 ASP A N 1
ATOM 1035 C CA . ASP A 1 131 ? -1.852 8.873 6.722 1.00 87.06 131 ASP A CA 1
ATOM 1036 C C . ASP A 1 131 ? -3.305 8.407 6.603 1.00 87.06 131 ASP A C 1
ATOM 1038 O O . ASP A 1 131 ? -4.164 9.204 6.227 1.00 87.06 131 ASP A O 1
ATOM 1042 N N . LEU A 1 132 ? -3.565 7.139 6.910 1.00 85.56 132 LEU A N 1
ATOM 1043 C CA . LEU A 1 132 ? -4.890 6.524 6.834 1.00 85.56 132 LEU A CA 1
ATOM 1044 C C . LEU A 1 132 ? -5.673 6.596 8.142 1.00 85.56 132 LEU A C 1
ATOM 1046 O O . LEU A 1 132 ? -6.867 6.301 8.158 1.00 85.56 132 LEU A O 1
ATOM 1050 N N . ALA A 1 133 ? -5.021 6.962 9.244 1.00 85.12 133 ALA A N 1
ATOM 1051 C CA . ALA A 1 133 ? -5.690 7.075 10.525 1.00 85.12 133 ALA A CA 1
ATOM 1052 C C . ALA A 1 133 ? -6.680 8.247 10.499 1.00 85.12 133 ALA A C 1
ATOM 1054 O O . ALA A 1 133 ? -6.327 9.381 10.183 1.00 85.12 133 ALA A O 1
ATOM 1055 N N . MET A 1 134 ? -7.926 7.962 10.869 1.00 83.19 134 MET A N 1
ATOM 1056 C CA . MET A 1 134 ? -9.034 8.921 10.862 1.00 83.19 134 MET A CA 1
ATOM 1057 C C . MET A 1 134 ? -9.384 9.416 12.271 1.00 83.19 134 MET A C 1
ATOM 1059 O O . MET A 1 134 ? -10.265 10.256 12.436 1.00 83.19 134 MET A O 1
ATOM 1063 N N . SER A 1 135 ? -8.728 8.885 13.308 1.00 83.31 135 SER A N 1
ATOM 1064 C CA . SER A 1 135 ? -8.976 9.252 14.703 1.00 83.31 135 SER A CA 1
ATOM 1065 C C . SER A 1 135 ? -7.728 9.130 15.576 1.00 83.31 135 SER A C 1
ATOM 1067 O O . SER A 1 135 ? -6.847 8.305 15.322 1.00 83.31 135 SER A O 1
ATOM 1069 N N . ASP A 1 136 ? -7.715 9.880 16.678 1.00 84.94 136 ASP A N 1
ATOM 1070 C CA . ASP A 1 136 ? -6.661 9.816 17.699 1.00 84.94 136 ASP A CA 1
ATOM 1071 C C . ASP A 1 136 ? -6.526 8.410 18.305 1.00 84.94 136 ASP A C 1
ATOM 1073 O O . ASP A 1 136 ? -5.424 7.973 18.626 1.00 84.94 136 ASP A O 1
ATOM 1077 N N . GLY A 1 137 ? -7.639 7.674 18.432 1.00 84.00 137 GLY A N 1
ATOM 1078 C CA . GLY A 1 137 ? -7.635 6.303 18.948 1.00 84.00 137 GLY A CA 1
ATOM 1079 C C . GLY A 1 137 ? -6.857 5.334 18.054 1.00 84.00 137 GLY A C 1
ATOM 1080 O O . GLY A 1 137 ? -6.105 4.505 18.561 1.00 84.00 137 GLY A O 1
ATOM 1081 N N . GLN A 1 138 ? -6.978 5.474 16.731 1.00 87.19 138 GLN A N 1
ATOM 1082 C CA . GLN A 1 138 ? -6.243 4.653 15.762 1.00 87.19 138 GLN A CA 1
ATOM 1083 C C . GLN A 1 138 ? -4.748 4.986 15.754 1.00 87.19 138 GLN A C 1
ATOM 1085 O O . GLN A 1 138 ? -3.918 4.078 15.740 1.00 87.19 138 GLN A O 1
ATOM 1090 N N . LEU A 1 139 ? -4.398 6.275 15.838 1.00 88.38 139 LEU A N 1
ATOM 1091 C CA . LEU A 1 139 ? -3.006 6.715 15.968 1.00 88.38 139 LEU A CA 1
ATOM 1092 C C . LEU A 1 139 ? -2.364 6.179 17.258 1.00 88.38 139 LEU A C 1
ATOM 1094 O O . LEU A 1 139 ? -1.252 5.652 17.216 1.00 88.38 139 LEU A O 1
ATOM 1098 N N . ALA A 1 140 ? -3.086 6.232 18.382 1.00 88.06 140 ALA A N 1
ATOM 1099 C CA . ALA A 1 140 ? -2.600 5.731 19.666 1.00 88.06 140 ALA A CA 1
ATOM 1100 C C . ALA A 1 140 ? -2.390 4.209 19.662 1.00 88.06 140 ALA A C 1
ATOM 1102 O O . ALA A 1 140 ? -1.383 3.726 20.184 1.00 88.06 140 ALA A O 1
ATOM 1103 N N . MET A 1 141 ? -3.302 3.449 19.046 1.00 87.56 141 MET A N 1
ATOM 1104 C CA . MET A 1 141 ? -3.137 2.001 18.863 1.00 87.56 141 MET A CA 1
ATOM 1105 C C . MET A 1 141 ? -1.932 1.681 17.973 1.00 87.56 141 MET A C 1
ATOM 1107 O O . MET A 1 141 ? -1.090 0.866 18.349 1.00 87.56 141 MET A O 1
ATOM 1111 N N . LEU A 1 142 ? -1.783 2.389 16.849 1.00 89.19 142 LEU A N 1
ATOM 1112 C CA . LEU A 1 142 ? -0.652 2.215 15.940 1.00 89.19 142 LEU A CA 1
ATOM 1113 C C . LEU A 1 142 ? 0.693 2.457 16.646 1.00 89.19 142 LEU A C 1
ATOM 1115 O O . LEU A 1 142 ? 1.631 1.674 16.468 1.00 89.19 142 LEU A O 1
ATOM 1119 N N . GLU A 1 143 ? 0.795 3.519 17.450 1.00 90.94 143 GLU A N 1
ATOM 1120 C CA . GLU A 1 143 ? 1.994 3.829 18.237 1.00 90.94 143 GLU A CA 1
ATOM 1121 C C . GLU A 1 143 ? 2.282 2.778 19.312 1.00 90.94 143 GLU A C 1
ATOM 1123 O O . GLU A 1 143 ? 3.446 2.406 19.505 1.00 90.94 143 GLU A O 1
ATOM 1128 N N . ALA A 1 144 ? 1.246 2.291 19.999 1.00 90.38 144 ALA A N 1
ATOM 1129 C CA . ALA A 1 144 ? 1.380 1.283 21.044 1.00 90.38 144 ALA A CA 1
ATOM 1130 C C . ALA A 1 144 ? 1.930 -0.035 20.479 1.00 90.38 144 ALA A C 1
ATOM 1132 O O . ALA A 1 144 ? 2.951 -0.533 20.965 1.00 90.38 144 ALA A O 1
ATOM 1133 N N . GLU A 1 145 ? 1.327 -0.544 19.403 1.00 89.12 145 GLU A N 1
ATOM 1134 C CA . GLU A 1 145 ? 1.701 -1.833 18.808 1.00 89.12 145 GLU A CA 1
ATOM 1135 C C . GLU A 1 145 ? 3.074 -1.796 18.122 1.00 89.12 145 GLU A C 1
ATOM 1137 O O . GLU A 1 145 ? 3.825 -2.776 18.115 1.00 89.12 145 GLU A O 1
ATOM 1142 N N . ASN A 1 146 ? 3.475 -0.634 17.601 1.00 89.75 146 ASN A N 1
ATOM 1143 C CA . ASN A 1 146 ? 4.734 -0.468 16.870 1.00 89.75 146 ASN A CA 1
ATOM 1144 C C . ASN A 1 146 ? 5.833 0.225 17.686 1.00 89.75 146 ASN A C 1
ATOM 1146 O O . ASN A 1 146 ? 6.900 0.552 17.153 1.00 89.75 146 ASN A O 1
ATOM 1150 N N . GLY A 1 147 ? 5.633 0.398 18.996 1.00 88.81 147 GLY A N 1
ATOM 1151 C CA . GLY A 1 147 ? 6.556 1.119 19.873 1.00 88.81 147 GLY A CA 1
ATOM 1152 C C . GLY A 1 147 ? 7.980 0.550 19.887 1.00 88.81 147 GLY A C 1
ATOM 1153 O O . GLY A 1 147 ? 8.951 1.301 19.997 1.00 88.81 147 GLY A O 1
ATOM 1154 N N . ALA A 1 148 ? 8.140 -0.767 19.729 1.00 86.94 148 ALA A N 1
ATOM 1155 C CA . ALA A 1 148 ? 9.456 -1.399 19.610 1.00 86.94 148 ALA A CA 1
ATOM 1156 C C . ALA A 1 148 ? 10.179 -0.994 18.312 1.00 86.94 148 ALA A C 1
ATOM 1158 O O . ALA A 1 148 ? 11.364 -0.660 18.348 1.00 86.94 148 ALA A O 1
ATOM 1159 N N . GLY A 1 149 ? 9.456 -0.950 17.190 1.00 88.00 149 GLY A N 1
ATOM 1160 C CA . GLY A 1 149 ? 9.981 -0.499 15.902 1.00 88.00 149 GLY A CA 1
ATOM 1161 C C . GLY A 1 149 ? 10.348 0.975 15.923 1.00 88.00 149 GLY A C 1
ATOM 1162 O O . GLY A 1 149 ? 11.468 1.328 15.572 1.00 88.00 149 GLY A O 1
ATOM 1163 N N . LEU A 1 150 ? 9.477 1.826 16.472 1.00 89.62 150 LEU A N 1
ATOM 1164 C CA . LEU A 1 150 ? 9.764 3.252 16.664 1.00 89.62 150 LEU A CA 1
ATOM 1165 C C . LEU A 1 150 ? 11.011 3.480 17.531 1.00 89.62 150 LEU A C 1
ATOM 1167 O O . LEU A 1 150 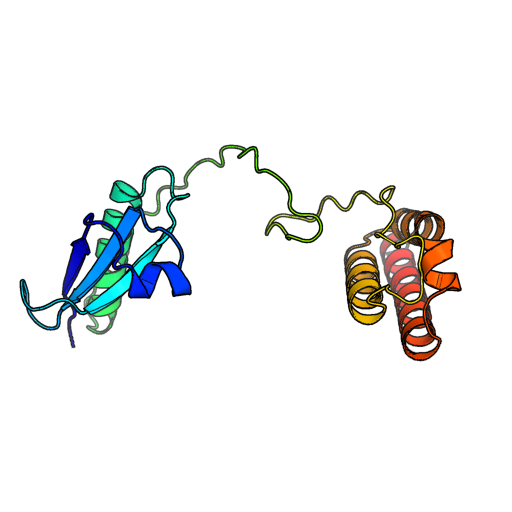? 11.764 4.429 17.301 1.00 89.62 150 LEU A O 1
ATOM 1171 N N . LYS A 1 151 ? 11.255 2.608 18.520 1.00 89.38 151 LYS A N 1
ATOM 1172 C CA . LYS A 1 151 ? 12.440 2.671 19.386 1.00 89.38 151 LYS A CA 1
ATOM 1173 C C . LYS A 1 151 ? 13.725 2.214 18.711 1.00 89.38 151 LYS A C 1
ATOM 1175 O O . LYS A 1 151 ? 14.757 2.846 18.943 1.00 89.38 151 LYS A O 1
ATOM 1180 N N . ALA A 1 152 ? 13.652 1.162 17.907 1.00 88.25 152 ALA A N 1
ATOM 1181 C CA . ALA A 1 152 ? 14.789 0.577 17.204 1.00 88.25 152 ALA A CA 1
ATOM 1182 C C . ALA A 1 152 ? 15.116 1.279 15.873 1.00 88.25 152 ALA A C 1
ATOM 1184 O O . ALA A 1 152 ? 16.241 1.176 15.388 1.00 88.25 152 ALA A O 1
ATOM 1185 N N . CYS A 1 153 ? 14.164 2.024 15.307 1.00 89.44 153 CYS A N 1
ATOM 1186 C CA . CYS A 1 153 ? 14.315 2.698 14.027 1.00 89.44 153 CYS A CA 1
ATOM 1187 C C . CYS A 1 153 ? 15.495 3.695 14.038 1.00 89.44 153 CYS A C 1
ATOM 1189 O O . CYS A 1 153 ? 15.595 4.529 14.953 1.00 89.44 153 CYS A O 1
ATOM 1191 N N . PRO A 1 154 ? 16.371 3.669 13.011 1.00 91.44 154 PRO A N 1
ATOM 1192 C CA . PRO A 1 154 ? 17.453 4.627 12.852 1.00 91.44 154 PRO A CA 1
ATOM 1193 C C . PRO A 1 154 ? 16.968 6.077 12.913 1.00 91.44 154 PRO A C 1
ATOM 1195 O O . PRO A 1 154 ? 15.946 6.448 12.329 1.00 91.44 154 PRO A O 1
ATOM 1198 N N . PHE A 1 155 ? 17.766 6.934 13.555 1.00 87.88 155 PHE A N 1
ATOM 1199 C CA . PHE A 1 155 ? 17.408 8.331 13.824 1.00 87.88 155 PHE A CA 1
ATOM 1200 C C . PHE A 1 155 ? 16.988 9.117 12.569 1.00 87.88 155 PHE A C 1
ATOM 1202 O O . PHE A 1 155 ? 16.092 9.958 12.636 1.00 87.88 155 PHE A O 1
ATOM 1209 N N . ARG A 1 156 ? 17.590 8.794 11.414 1.00 87.50 156 ARG A N 1
ATOM 1210 C CA . ARG A 1 156 ? 17.294 9.423 10.117 1.00 87.50 156 ARG A CA 1
ATOM 1211 C C . ARG A 1 156 ? 15.824 9.319 9.689 1.00 87.50 156 ARG A C 1
ATOM 1213 O O . ARG A 1 156 ? 15.348 10.229 9.025 1.00 87.50 156 ARG A O 1
ATOM 1220 N N . TYR A 1 157 ? 15.116 8.257 10.079 1.00 89.62 157 TYR A N 1
ATOM 1221 C CA . TYR A 1 157 ? 13.694 8.070 9.764 1.00 89.62 157 TYR A CA 1
ATOM 1222 C C . TYR A 1 157 ? 12.807 8.489 10.934 1.00 89.62 157 TYR A C 1
ATOM 1224 O O . TYR A 1 157 ? 11.821 9.198 10.759 1.00 89.62 157 TYR A O 1
ATOM 1232 N N . ARG A 1 158 ? 13.218 8.141 12.157 1.00 87.56 158 ARG A N 1
ATOM 1233 C CA . ARG A 1 158 ? 12.464 8.387 13.392 1.00 87.56 158 ARG A CA 1
ATOM 1234 C C . ARG A 1 158 ? 11.997 9.833 13.568 1.00 87.56 158 ARG A C 1
ATOM 1236 O O . ARG A 1 158 ? 10.873 10.067 13.999 1.00 87.56 158 ARG A O 1
ATOM 1243 N N . GLY A 1 159 ? 12.846 10.806 13.230 1.00 86.06 159 GLY A N 1
ATOM 1244 C CA . GLY A 1 159 ? 12.489 12.222 13.338 1.00 86.06 159 GLY A CA 1
ATOM 1245 C C . GLY A 1 159 ? 11.380 12.652 12.369 1.00 86.06 159 GLY A C 1
ATOM 1246 O O . GLY A 1 159 ? 10.572 13.509 12.721 1.00 86.06 159 GLY A O 1
ATOM 1247 N N . ALA A 1 160 ? 11.332 12.074 11.165 1.00 88.12 160 ALA A N 1
ATOM 1248 C CA . ALA A 1 160 ? 10.269 12.339 10.196 1.00 88.12 160 ALA A CA 1
ATOM 1249 C C . ALA A 1 160 ? 8.950 11.692 10.642 1.00 88.12 160 ALA A C 1
ATOM 1251 O O . ALA A 1 160 ? 7.932 12.382 10.689 1.00 88.12 160 ALA A O 1
ATOM 1252 N N . LEU A 1 161 ? 9.012 10.434 11.095 1.00 90.19 161 LEU A N 1
ATOM 1253 C CA . LEU A 1 161 ? 7.862 9.699 11.630 1.00 90.19 161 LEU A CA 1
ATOM 1254 C C . LEU A 1 161 ? 7.201 10.438 12.798 1.00 90.19 161 LEU A C 1
ATOM 1256 O O . LEU A 1 161 ? 5.996 10.664 12.780 1.00 90.19 161 LEU A O 1
ATOM 1260 N N . GLY A 1 162 ? 7.992 10.877 13.783 1.00 88.62 162 GLY A N 1
ATOM 1261 C CA . GLY A 1 162 ? 7.465 11.584 14.954 1.00 88.62 162 GLY A CA 1
ATOM 1262 C C . GLY A 1 162 ? 6.795 12.916 14.607 1.00 88.62 162 GLY A C 1
ATOM 1263 O O . GLY A 1 162 ? 5.758 13.249 15.171 1.00 88.62 162 GLY A O 1
ATOM 1264 N N . ARG A 1 163 ? 7.343 13.670 13.641 1.00 89.31 163 ARG A N 1
ATOM 1265 C CA . ARG A 1 163 ? 6.693 14.901 13.159 1.00 89.31 163 ARG A CA 1
ATOM 1266 C C . ARG A 1 163 ? 5.365 14.601 12.474 1.00 89.31 163 ARG A C 1
ATOM 1268 O O . ARG A 1 163 ? 4.394 15.298 12.736 1.00 89.31 163 ARG A O 1
ATOM 1275 N N . LYS A 1 164 ? 5.323 13.571 11.629 1.00 90.62 164 LYS A N 1
ATOM 1276 C CA . LYS A 1 164 ? 4.118 13.188 10.888 1.00 90.62 164 LYS A CA 1
ATOM 1277 C C . LYS A 1 164 ? 3.006 12.698 11.818 1.00 90.62 164 LYS A C 1
ATOM 1279 O O . LYS A 1 164 ? 1.878 13.156 11.683 1.00 90.62 164 LYS A O 1
ATOM 1284 N N . LEU A 1 165 ? 3.345 11.865 12.805 1.00 90.25 165 LEU A N 1
ATOM 1285 C CA . LEU A 1 165 ? 2.435 11.457 13.881 1.00 90.25 165 LEU A CA 1
ATOM 1286 C C . LEU A 1 165 ? 1.843 12.670 14.600 1.00 90.25 165 LEU A C 1
ATOM 1288 O O . LEU A 1 165 ? 0.627 12.803 14.688 1.00 90.25 165 LEU A O 1
ATOM 1292 N N . GLN A 1 166 ? 2.697 13.598 15.042 1.00 90.50 166 GLN A N 1
ATOM 1293 C CA . GLN A 1 166 ? 2.246 14.805 15.730 1.00 90.50 166 GLN A CA 1
ATOM 1294 C C . GLN A 1 166 ? 1.320 15.661 14.855 1.00 90.50 166 GLN A C 1
ATOM 1296 O O . GLN A 1 166 ? 0.314 16.167 15.347 1.00 90.50 166 GLN A O 1
ATOM 1301 N N . THR A 1 167 ? 1.649 15.834 13.572 1.00 90.19 167 THR A N 1
ATOM 1302 C CA . THR A 1 167 ? 0.795 16.554 12.621 1.00 90.19 167 THR A CA 1
ATOM 1303 C C . THR A 1 167 ? -0.568 15.883 12.493 1.00 90.19 167 THR A C 1
ATOM 1305 O O . THR A 1 167 ? -1.580 16.569 12.610 1.00 90.19 167 THR A O 1
ATOM 1308 N N . ARG A 1 168 ? -0.611 14.554 12.335 1.00 87.69 168 ARG A N 1
ATOM 1309 C CA . ARG A 1 168 ? -1.877 13.825 12.221 1.00 87.69 168 ARG A CA 1
ATOM 1310 C C . ARG A 1 168 ? -2.728 13.912 13.476 1.00 87.69 168 ARG A C 1
ATOM 1312 O O . ARG A 1 168 ? -3.895 14.236 13.330 1.00 87.69 168 ARG A O 1
ATOM 1319 N N . TYR A 1 169 ? -2.153 13.767 14.671 1.00 87.56 169 TYR A N 1
ATOM 1320 C CA . TYR A 1 169 ? -2.893 13.976 15.924 1.00 87.56 169 TYR A CA 1
ATOM 1321 C C . TYR A 1 169 ? -3.550 15.362 16.005 1.00 87.56 169 TYR A C 1
ATOM 1323 O O . TYR A 1 169 ? -4.659 15.503 16.507 1.00 87.56 169 TYR A O 1
ATOM 1331 N N . VAL A 1 170 ? -2.877 16.411 15.519 1.00 86.62 170 VAL A N 1
ATOM 1332 C CA . VAL A 1 170 ? -3.449 17.767 15.505 1.00 86.62 170 VAL A CA 1
ATOM 1333 C C . VAL A 1 170 ? -4.593 17.877 14.494 1.00 86.62 170 VAL A C 1
ATOM 1335 O O . VAL A 1 170 ? -5.610 18.510 14.783 1.00 86.62 170 VAL A O 1
ATOM 1338 N N . GLU A 1 171 ? -4.446 17.273 13.316 1.00 81.75 171 GLU A N 1
ATOM 1339 C CA . GLU A 1 171 ? -5.476 17.268 12.275 1.00 81.75 171 GLU A CA 1
ATOM 1340 C C . GLU A 1 171 ? -6.728 16.502 12.714 1.00 81.75 171 GLU A C 1
ATOM 1342 O O . GLU A 1 171 ? -7.836 17.024 12.589 1.00 81.75 171 GLU A O 1
ATOM 1347 N N . THR A 1 172 ? -6.567 15.305 13.277 1.00 78.81 172 THR A N 1
ATOM 1348 C CA . THR A 1 172 ? -7.677 14.467 13.746 1.00 78.81 172 THR A CA 1
ATOM 1349 C C . THR A 1 172 ? -8.377 15.082 14.954 1.00 78.81 172 THR A C 1
ATOM 1351 O O . THR A 1 172 ? -9.605 15.170 14.957 1.00 78.81 172 THR A O 1
ATOM 1354 N N . ALA A 1 173 ? -7.639 15.639 15.920 1.00 70.56 173 ALA A N 1
ATOM 1355 C CA . ALA A 1 173 ? -8.237 16.386 17.028 1.00 70.56 173 ALA A CA 1
ATOM 1356 C C . ALA A 1 173 ? -9.040 17.611 16.542 1.00 70.56 173 ALA A C 1
ATOM 1358 O O . ALA A 1 173 ? -10.103 17.918 17.085 1.00 70.56 173 ALA A O 1
ATOM 1359 N N . SER A 1 174 ? -8.568 18.295 15.491 1.00 55.28 174 SER A N 1
ATOM 1360 C CA . SER A 1 174 ? -9.275 19.437 14.891 1.00 55.28 174 SER A CA 1
ATOM 1361 C C . SER A 1 174 ? -10.556 19.023 14.161 1.00 55.28 174 SER A C 1
ATOM 1363 O O . SER A 1 174 ? -11.523 19.778 14.169 1.00 55.28 174 SER A O 1
ATOM 1365 N N . GLN A 1 175 ? -10.589 17.831 13.558 1.00 55.41 175 GLN A N 1
ATOM 1366 C CA . GLN A 1 175 ? -11.784 17.288 12.901 1.00 55.41 175 GLN A CA 1
ATOM 1367 C C . GLN A 1 175 ? -12.875 16.876 13.896 1.00 55.41 175 GLN A C 1
ATOM 1369 O O . GLN A 1 175 ? -14.050 16.998 13.577 1.00 55.41 175 GLN A O 1
ATOM 1374 N N . VAL A 1 176 ? -12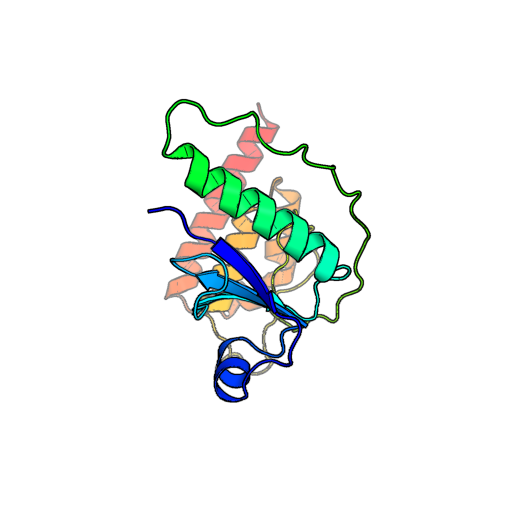.511 16.421 15.100 1.00 54.19 176 VAL A N 1
ATOM 1375 C CA . VAL A 1 176 ? -13.482 16.095 16.164 1.00 54.19 176 VAL A CA 1
ATOM 1376 C C . VAL A 1 176 ? -14.056 17.359 16.825 1.00 54.19 176 VAL A C 1
ATOM 1378 O O . VAL A 1 176 ? -15.157 17.326 17.371 1.00 54.19 176 VAL A O 1
ATOM 1381 N N . ALA A 1 177 ? -13.322 18.475 16.788 1.00 49.09 177 ALA A N 1
ATOM 1382 C CA . ALA A 1 177 ? -13.740 19.753 17.368 1.00 49.09 177 ALA A CA 1
ATOM 1383 C C . ALA A 1 177 ? -14.571 20.653 16.424 1.00 49.09 177 ALA A C 1
ATOM 1385 O O . ALA A 1 177 ? -15.068 21.686 16.884 1.00 49.09 177 ALA A O 1
ATOM 1386 N N . ALA A 1 178 ? -14.685 20.303 15.137 1.00 47.84 178 ALA A N 1
ATOM 1387 C CA . ALA A 1 178 ? -15.408 21.047 14.097 1.00 47.84 178 ALA A CA 1
ATOM 1388 C C . ALA A 1 178 ? -16.830 20.505 13.881 1.00 47.84 178 ALA A C 1
ATOM 1390 O O . ALA A 1 178 ? -17.723 21.337 13.596 1.00 47.84 178 ALA A O 1
#

Secondary structure (DSSP, 8-state):
---EEEEE-SPPPHHHHHHH--EEEEEEEESSTTS-PEEEEEEETT-TTHHHHHHHHHHHHHHHHHTTSTTPPPPPP---PPPPPP--PPPTTPPPSS-----TTPPPP--SSTTSS-HHHHHHHHHHHHHH--SHHHHHHHHHHTHHHHHHS-HHHHHHHHHHHHHHHHHHHHHH--

Radius of gyration: 24.35 Å; chains: 1; bounding box: 43×42×63 Å

Sequence (178 aa):
MREFYSIVSTGTPKRDIDLFGRTTVRIDGAREPGGAGVPVIYLSAYVDDAEVFAQRLCAALSWLDDRQNLDSPAPPPVQQVATVPVEEEVGPYSLPEYVEDVDWSERLFLPEDLTATDWRGWAEAFERRVDLAMSDGQLAMLEAENGAGLKACPFRYRGALGRKLQTRYVETASQVAA